Protein AF-A0A0R2UZS7-F1 (afdb_monomer)

Radius of gyration: 16.18 Å; Cα contacts (8 Å, |Δi|>4): 59; chains: 1; bounding box: 41×19×47 Å

Solvent-accessible surface area (backbone atoms only — not comparable to full-atom values): 5457 Å² 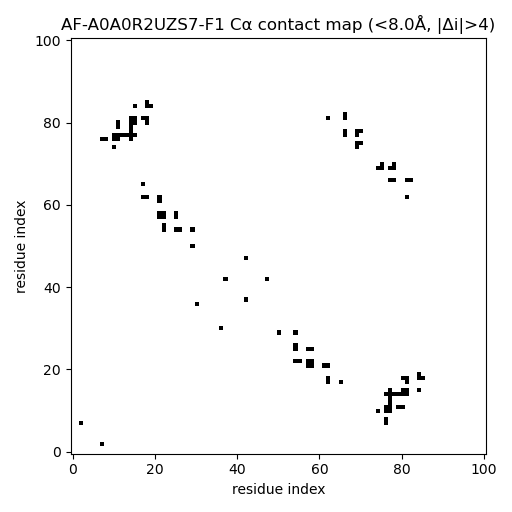total; per-residue (Å²): 130,80,75,55,76,69,54,50,50,50,35,30,52,50,14,42,51,50,47,65,41,33,46,55,50,34,46,52,50,49,48,69,74,44,76,83,60,67,57,84,91,68,56,51,72,66,59,46,53,53,51,51,52,50,22,51,54,48,22,53,53,54,49,49,52,54,39,50,50,22,55,77,69,68,35,58,52,16,32,49,35,27,52,58,48,50,49,51,52,51,53,52,51,52,53,52,52,62,76,77,106

pLDDT: mean 88.7, std 8.93, range [49.06, 96.69]

Secondary structure (DSSP, 8-state):
-PPPHHHHHHHHHHHHHHHHHHHHHHHHHHHHH-TTPPPGGG--HHHHHHHHHHHHHHHHHHHHHHHHHHHHTT-HHHHHHHHHHHHHHHHHHHHHHHH--

Structure (mmCIF, N/CA/C/O backbone):
data_AF-A0A0R2UZS7-F1
#
_entry.id   AF-A0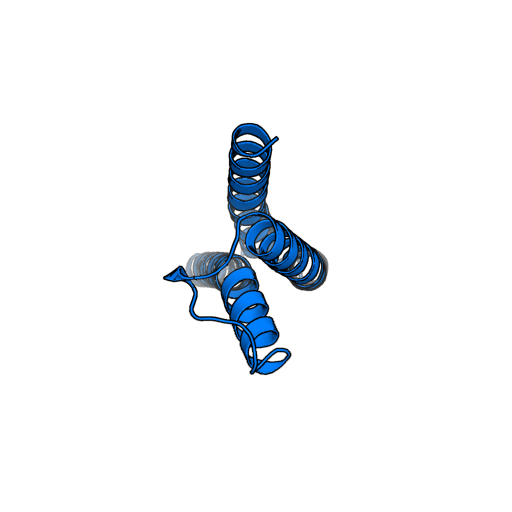A0R2UZS7-F1
#
loop_
_atom_site.group_PDB
_atom_site.id
_atom_site.type_symbol
_atom_site.label_atom_id
_atom_site.label_alt_id
_atom_site.label_comp_id
_atom_site.label_asym_id
_atom_site.label_entity_id
_atom_site.label_seq_id
_atom_site.pdbx_PDB_ins_code
_atom_site.Cartn_x
_atom_site.Cartn_y
_atom_site.Cartn_z
_atom_site.occupancy
_atom_site.B_iso_or_equiv
_atom_site.auth_seq_id
_atom_site.auth_comp_id
_atom_site.auth_asym_id
_atom_site.auth_atom_id
_atom_site.pdbx_PDB_model_num
ATOM 1 N N . MET A 1 1 ? -20.079 0.925 23.911 1.00 49.06 1 MET A N 1
ATOM 2 C CA . MET A 1 1 ? -19.737 -0.514 23.961 1.00 49.06 1 MET A CA 1
ATOM 3 C C . MET A 1 1 ? -18.419 -0.688 23.230 1.00 49.06 1 MET A C 1
ATOM 5 O O . MET A 1 1 ? -18.374 -0.334 22.055 1.00 49.06 1 MET A O 1
ATOM 9 N N . SER A 1 2 ? -17.345 -1.120 23.901 1.00 55.28 2 SER A N 1
ATOM 10 C CA . SER A 1 2 ? -16.118 -1.460 23.172 1.00 55.28 2 SER A CA 1
ATOM 11 C C . SER A 1 2 ? -16.422 -2.661 22.267 1.00 55.28 2 SER A C 1
ATOM 13 O O . SER A 1 2 ? -17.183 -3.548 22.672 1.00 55.28 2 SER A O 1
ATOM 15 N N . PRO A 1 3 ? -15.907 -2.698 21.030 1.00 62.25 3 PRO A N 1
ATOM 16 C CA . PRO A 1 3 ? -15.958 -3.905 20.221 1.00 62.25 3 PRO A CA 1
ATOM 17 C C . PRO A 1 3 ? -15.409 -5.079 21.039 1.00 62.25 3 PRO A C 1
ATOM 19 O O . PRO A 1 3 ? -14.400 -4.944 21.725 1.00 62.25 3 PRO A O 1
ATOM 22 N N . GLY A 1 4 ? -16.077 -6.233 21.007 1.00 81.56 4 GLY A N 1
ATOM 23 C CA . GLY A 1 4 ? -15.534 -7.421 21.661 1.00 81.56 4 GLY A CA 1
ATOM 24 C C . GLY A 1 4 ? -14.157 -7.791 21.074 1.00 81.56 4 GLY A C 1
ATOM 25 O O . GLY A 1 4 ? -13.907 -7.503 19.898 1.00 81.56 4 GLY A O 1
ATOM 26 N N . PRO A 1 5 ? -13.286 -8.499 21.820 1.00 82.25 5 PRO A N 1
ATOM 27 C CA . PRO A 1 5 ? -11.908 -8.798 21.404 1.00 82.25 5 PRO A CA 1
ATOM 28 C C . PRO A 1 5 ? -11.786 -9.456 20.021 1.00 82.25 5 PRO A C 1
ATOM 30 O O . PRO A 1 5 ? -10.807 -9.260 19.307 1.00 82.25 5 PRO A O 1
ATOM 33 N N . ARG A 1 6 ? -12.797 -10.235 19.615 1.00 87.56 6 ARG A N 1
ATOM 34 C CA . ARG A 1 6 ? -12.855 -10.888 18.299 1.00 87.56 6 ARG A CA 1
ATOM 35 C C . ARG A 1 6 ? -12.977 -9.884 17.151 1.00 87.56 6 ARG A C 1
ATOM 37 O O . ARG A 1 6 ? -12.343 -10.070 16.117 1.00 87.56 6 ARG A O 1
ATOM 44 N N . ARG A 1 7 ? -13.778 -8.830 17.329 1.00 86.69 7 ARG A N 1
ATOM 45 C CA . ARG A 1 7 ? -13.976 -7.798 16.307 1.00 86.69 7 ARG A CA 1
ATOM 46 C C . ARG A 1 7 ? -12.708 -6.968 16.123 1.00 86.69 7 ARG A C 1
ATOM 48 O O . ARG A 1 7 ? -12.320 -6.734 14.987 1.00 86.69 7 ARG A O 1
ATOM 55 N N . GLU A 1 8 ? -12.033 -6.601 17.211 1.00 87.75 8 GLU A N 1
ATOM 56 C CA . GLU A 1 8 ? -10.765 -5.862 17.125 1.00 87.75 8 GLU A CA 1
ATOM 57 C C . GLU A 1 8 ? -9.684 -6.638 16.360 1.00 87.75 8 GLU A C 1
ATOM 59 O O . GLU A 1 8 ? -8.975 -6.056 15.541 1.00 87.75 8 GLU A O 1
ATOM 64 N N . ARG A 1 9 ? -9.587 -7.958 16.575 1.00 90.75 9 ARG A N 1
ATOM 65 C CA . ARG A 1 9 ? -8.652 -8.816 15.825 1.00 90.75 9 ARG A CA 1
ATOM 66 C C . ARG A 1 9 ? -8.991 -8.880 14.341 1.00 90.75 9 ARG A C 1
ATOM 68 O O . ARG A 1 9 ? -8.093 -8.788 13.517 1.00 90.75 9 ARG A O 1
ATOM 75 N N . LEU A 1 10 ? -10.273 -9.016 13.998 1.00 93.06 10 LEU A N 1
ATOM 76 C CA . LEU A 1 10 ? -10.709 -9.013 12.599 1.00 93.06 10 LEU A CA 1
ATOM 77 C C . LEU A 1 10 ? -10.380 -7.684 11.917 1.00 93.06 10 LEU A C 1
ATOM 79 O O . LEU A 1 10 ? -9.840 -7.690 10.818 1.00 93.06 10 LEU A O 1
ATOM 83 N N . GLU A 1 11 ? -10.639 -6.555 12.580 1.00 92.06 11 GLU A N 1
ATOM 84 C CA . GLU A 1 11 ? -10.265 -5.234 12.064 1.00 92.06 11 GLU A CA 1
ATOM 85 C C . GLU A 1 11 ? -8.748 -5.119 11.854 1.00 92.06 11 GLU A C 1
ATOM 87 O O . GLU A 1 11 ? -8.313 -4.605 10.824 1.00 92.06 11 GLU A O 1
ATOM 92 N N . ALA A 1 12 ? -7.940 -5.645 12.779 1.00 91.56 12 ALA A N 1
ATOM 93 C CA . ALA A 1 12 ? -6.489 -5.678 12.623 1.00 91.56 12 ALA A CA 1
ATOM 94 C C . ALA A 1 12 ? -6.058 -6.515 11.407 1.00 91.56 12 ALA A C 1
ATOM 96 O O . ALA A 1 12 ? -5.330 -6.010 10.556 1.00 91.56 12 ALA A O 1
ATOM 97 N N . TYR A 1 13 ? -6.559 -7.748 11.269 1.00 94.75 13 TYR A N 1
ATOM 98 C CA . TYR A 1 13 ? -6.242 -8.605 10.120 1.00 94.75 13 TYR A CA 1
ATOM 99 C C . TYR A 1 13 ? -6.682 -7.994 8.791 1.00 94.75 13 TYR A C 1
ATOM 101 O O . TYR A 1 13 ? -5.950 -8.085 7.811 1.00 94.75 13 TYR A O 1
ATOM 109 N N . MET A 1 14 ? -7.840 -7.331 8.754 1.00 93.88 14 MET A N 1
ATOM 110 C CA . MET A 1 14 ? -8.283 -6.607 7.564 1.00 93.88 14 MET A CA 1
ATOM 111 C C . MET A 1 14 ? -7.325 -5.473 7.198 1.00 93.88 14 MET A C 1
ATOM 113 O O . MET A 1 14 ? -7.019 -5.306 6.023 1.00 93.88 14 MET A O 1
ATOM 117 N N . GLY A 1 15 ? -6.834 -4.715 8.183 1.00 92.19 15 GLY A N 1
ATOM 118 C CA . GLY A 1 15 ? -5.854 -3.655 7.939 1.00 92.19 15 GLY A CA 1
ATOM 119 C C . GLY A 1 15 ? -4.546 -4.204 7.373 1.00 92.19 15 GLY A C 1
ATOM 120 O O . GLY A 1 15 ? -4.028 -3.657 6.405 1.00 92.19 15 GLY A O 1
ATOM 121 N N . VAL A 1 16 ? -4.074 -5.331 7.918 1.00 93.19 16 VAL A N 1
ATOM 122 C CA . VAL A 1 16 ? -2.881 -6.029 7.417 1.00 93.19 16 VAL A CA 1
ATOM 123 C C . VAL A 1 16 ? -3.073 -6.516 5.984 1.00 93.19 16 VAL A C 1
ATOM 125 O O . VAL A 1 16 ? -2.229 -6.253 5.134 1.00 93.19 16 VAL A O 1
ATOM 128 N N . LEU A 1 17 ? -4.186 -7.197 5.701 1.00 93.88 17 LEU A N 1
ATOM 129 C CA . LEU A 1 17 ? -4.476 -7.731 4.369 1.00 93.88 17 LEU A CA 1
ATOM 130 C C . LEU A 1 17 ? -4.602 -6.633 3.318 1.00 93.88 17 LEU A C 1
ATOM 132 O O . LEU A 1 17 ? -4.112 -6.806 2.207 1.00 93.88 17 LEU A O 1
ATOM 136 N N . VAL A 1 18 ? -5.246 -5.516 3.665 1.00 92.50 18 VAL A N 1
ATOM 137 C CA . VAL A 1 18 ? -5.357 -4.371 2.760 1.00 92.50 18 VAL A CA 1
ATOM 138 C C . VAL A 1 18 ? -3.972 -3.826 2.444 1.00 92.50 18 VAL A C 1
ATOM 140 O O . VAL A 1 18 ? -3.622 -3.794 1.274 1.00 92.50 18 VAL A O 1
ATOM 143 N N . ALA A 1 19 ? -3.185 -3.468 3.461 1.00 91.50 19 ALA A N 1
ATOM 144 C CA . ALA A 1 19 ? -1.909 -2.790 3.250 1.00 91.50 19 ALA A CA 1
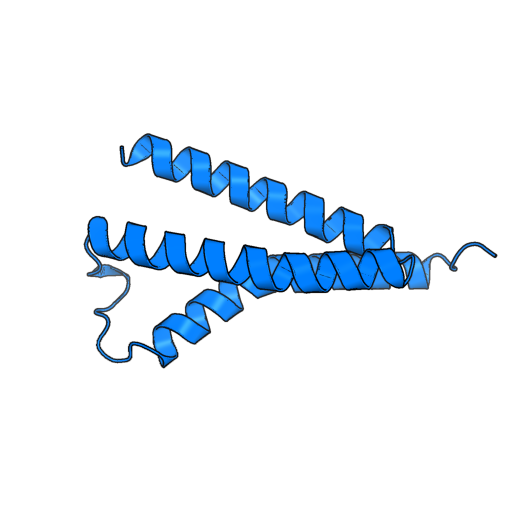ATOM 145 C C . ALA A 1 19 ? -0.839 -3.694 2.619 1.00 91.50 19 ALA A C 1
ATOM 147 O O . ALA A 1 19 ? -0.089 -3.254 1.762 1.00 91.50 19 ALA A O 1
ATOM 148 N N . ALA A 1 20 ? -0.777 -4.977 2.986 1.00 90.38 20 ALA A N 1
ATOM 149 C CA . ALA A 1 20 ? 0.144 -5.916 2.341 1.00 90.38 20 ALA A CA 1
ATOM 150 C C . ALA A 1 20 ? -0.319 -6.313 0.927 1.00 90.38 20 ALA A C 1
ATOM 152 O O . ALA A 1 20 ? 0.496 -6.608 0.052 1.00 90.38 20 ALA A O 1
ATOM 153 N N . GLY A 1 21 ? -1.635 -6.339 0.698 1.00 92.56 21 GLY A N 1
ATOM 154 C CA . GLY A 1 21 ? -2.228 -6.726 -0.577 1.00 92.56 21 GLY A CA 1
ATOM 155 C C . GLY A 1 21 ? -2.153 -5.636 -1.643 1.00 92.56 21 GLY A C 1
ATOM 156 O O . GLY A 1 21 ? -2.072 -5.963 -2.827 1.00 92.56 21 GLY A O 1
ATOM 157 N N . THR A 1 22 ? -2.152 -4.356 -1.263 1.00 93.12 22 THR A N 1
ATOM 158 C CA . THR A 1 22 ? -2.154 -3.224 -2.203 1.00 93.12 22 THR A CA 1
ATOM 159 C C . THR A 1 22 ? -0.933 -3.194 -3.126 1.00 93.12 22 THR A C 1
ATOM 161 O O . THR A 1 22 ? -1.147 -3.152 -4.342 1.00 93.12 22 THR A O 1
ATOM 164 N N . PRO A 1 23 ? 0.318 -3.326 -2.643 1.00 91.38 23 PRO A N 1
ATOM 165 C CA . PRO A 1 23 ? 1.485 -3.408 -3.520 1.00 91.38 23 PRO A CA 1
ATOM 166 C C . PRO A 1 23 ? 1.455 -4.622 -4.447 1.00 91.38 23 PRO A C 1
ATOM 168 O O . PRO A 1 23 ? 1.778 -4.507 -5.628 1.00 91.38 23 PRO A O 1
ATOM 171 N N . TRP A 1 24 ? 1.020 -5.779 -3.939 1.00 92.38 24 TRP A N 1
ATOM 172 C CA . TRP A 1 24 ? 0.922 -7.003 -4.737 1.00 92.38 24 TRP A CA 1
ATOM 173 C C . TRP 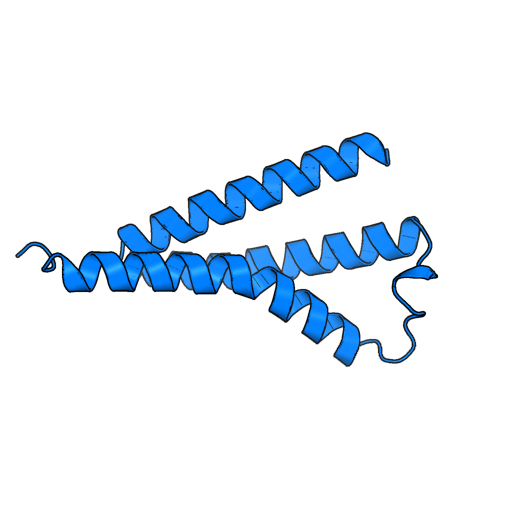A 1 24 ? -0.105 -6.869 -5.866 1.00 92.38 24 TRP A C 1
ATOM 175 O O . TRP A 1 24 ? 0.149 -7.245 -7.016 1.00 92.38 24 TRP A O 1
ATOM 185 N N . PHE A 1 25 ? -1.267 -6.298 -5.548 1.00 94.75 25 PHE A N 1
ATOM 186 C CA . PHE A 1 25 ? -2.306 -5.994 -6.521 1.00 94.75 25 PHE A CA 1
ATOM 187 C C . PHE A 1 25 ? -1.814 -4.987 -7.563 1.00 94.75 25 PHE A C 1
ATOM 189 O O . PHE A 1 25 ? -1.974 -5.226 -8.757 1.00 94.75 25 PHE A O 1
ATOM 196 N N . ALA A 1 26 ? -1.173 -3.899 -7.130 1.00 94.56 26 ALA A N 1
ATOM 197 C CA . ALA A 1 26 ? -0.629 -2.883 -8.024 1.00 94.56 26 ALA A CA 1
ATOM 198 C C . ALA A 1 26 ? 0.421 -3.466 -8.982 1.00 94.56 26 ALA A C 1
ATOM 200 O O . ALA A 1 26 ? 0.381 -3.182 -10.179 1.00 94.56 26 ALA A O 1
ATOM 201 N N . TRP A 1 27 ? 1.309 -4.335 -8.490 1.00 94.06 27 TRP A N 1
ATOM 202 C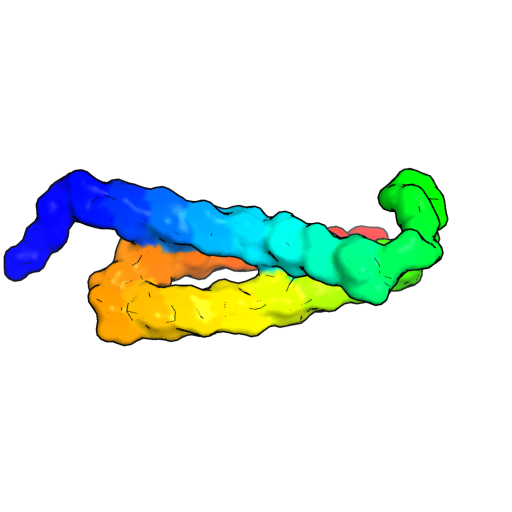 CA . TRP A 1 27 ? 2.276 -5.044 -9.329 1.00 94.06 27 TRP A CA 1
ATOM 203 C C . TRP A 1 27 ? 1.591 -5.943 -10.362 1.00 94.06 27 TRP A C 1
ATOM 205 O O . TRP A 1 27 ? 1.868 -5.848 -11.556 1.00 94.06 27 TRP A O 1
ATOM 215 N N . SER A 1 28 ? 0.635 -6.764 -9.920 1.00 93.31 28 SER A N 1
ATOM 216 C CA . SER A 1 28 ? -0.125 -7.662 -10.800 1.00 93.31 28 SER A CA 1
ATOM 217 C C . SER A 1 28 ? -0.896 -6.888 -11.875 1.00 93.31 28 SER A C 1
ATOM 219 O O . SER A 1 28 ? -0.924 -7.285 -13.040 1.00 93.31 28 SER A O 1
ATOM 221 N N . TYR A 1 29 ? -1.481 -5.750 -11.500 1.00 94.38 29 TYR A N 1
ATOM 222 C CA . TYR A 1 29 ? -2.158 -4.843 -12.420 1.00 94.38 29 TYR A CA 1
ATOM 223 C C . TYR A 1 29 ? -1.201 -4.273 -13.475 1.00 94.38 29 TYR A C 1
ATOM 225 O O . TYR A 1 29 ? -1.549 -4.231 -14.655 1.00 94.38 29 TYR A O 1
ATOM 233 N N . LEU A 1 30 ? 0.014 -3.871 -13.086 1.00 93.69 30 LEU A N 1
ATOM 234 C CA . LEU A 1 30 ? 1.017 -3.383 -14.034 1.00 93.69 30 LEU A CA 1
ATOM 235 C C . LEU A 1 30 ? 1.459 -4.476 -15.011 1.00 93.69 30 LEU A C 1
ATOM 237 O O . LEU A 1 30 ? 1.518 -4.202 -16.207 1.00 93.69 30 LEU A O 1
ATOM 241 N N . LEU A 1 31 ? 1.689 -5.707 -14.542 1.00 91.81 31 LEU A N 1
ATOM 242 C CA . LEU A 1 31 ? 2.027 -6.836 -15.420 1.00 91.81 31 LEU A CA 1
ATOM 243 C C . LEU A 1 31 ? 0.914 -7.131 -16.435 1.00 91.81 31 LEU A C 1
ATOM 245 O O . LEU A 1 31 ? 1.193 -7.375 -17.606 1.00 91.81 31 LEU A O 1
ATOM 249 N N . ALA A 1 32 ? -0.349 -7.056 -16.011 1.00 92.75 32 ALA A N 1
ATOM 250 C CA . ALA A 1 32 ? -1.489 -7.224 -16.911 1.00 92.75 32 ALA A CA 1
ATOM 251 C C . ALA A 1 32 ? -1.641 -6.055 -17.904 1.00 92.75 32 ALA A C 1
ATOM 253 O O . ALA A 1 32 ? -2.069 -6.257 -19.038 1.00 92.75 32 ALA A O 1
ATOM 254 N N . THR A 1 33 ? -1.290 -4.835 -17.485 1.00 93.19 33 THR A N 1
ATOM 255 C CA . THR A 1 33 ? -1.375 -3.622 -18.318 1.00 93.19 33 THR A CA 1
ATOM 256 C C . THR A 1 33 ? -0.252 -3.560 -19.355 1.00 93.19 33 THR A C 1
ATOM 258 O O . THR A 1 33 ? -0.455 -3.052 -20.457 1.00 93.19 33 THR A O 1
ATOM 261 N N . TYR A 1 34 ? 0.927 -4.087 -19.018 1.00 91.12 34 TYR A N 1
ATOM 262 C CA . TYR A 1 34 ? 2.122 -4.072 -19.857 1.00 91.12 34 TYR A CA 1
ATOM 263 C C . TYR A 1 34 ? 2.607 -5.505 -20.147 1.00 91.12 34 TYR A C 1
ATOM 265 O O . TYR A 1 34 ? 3.652 -5.917 -19.643 1.00 91.12 34 TYR A O 1
ATOM 273 N N . PRO A 1 35 ? 1.891 -6.274 -20.991 1.00 87.69 35 PRO A N 1
ATOM 274 C CA . PRO A 1 35 ? 2.209 -7.683 -21.251 1.00 87.69 35 PRO A CA 1
ATOM 275 C C . PRO A 1 35 ? 3.549 -7.901 -21.976 1.00 87.69 35 PRO A C 1
ATOM 277 O O . PRO A 1 35 ? 4.033 -9.024 -22.031 1.00 87.69 35 PRO A O 1
ATOM 280 N N . GLY A 1 36 ? 4.139 -6.844 -22.546 1.00 89.56 36 GLY A N 1
ATOM 281 C CA . GLY A 1 36 ? 5.446 -6.873 -23.208 1.00 89.56 36 GLY A CA 1
ATOM 282 C C . GLY A 1 36 ? 6.630 -6.532 -22.300 1.00 89.56 36 GLY A C 1
ATOM 283 O O . GLY A 1 36 ? 7.724 -6.321 -22.817 1.00 89.56 36 GLY A O 1
ATOM 284 N N . LEU A 1 37 ? 6.428 -6.415 -20.981 1.00 89.06 37 LEU A N 1
ATOM 285 C CA . LEU A 1 37 ? 7.541 -6.230 -20.051 1.00 89.06 37 LEU A CA 1
ATOM 286 C C . LEU A 1 37 ? 8.479 -7.445 -20.103 1.00 89.06 37 LEU A C 1
ATOM 288 O O . LEU A 1 37 ? 7.994 -8.582 -20.119 1.00 89.06 37 LEU A O 1
ATOM 292 N N . PRO A 1 38 ? 9.806 -7.230 -20.105 1.00 89.12 38 PRO A N 1
ATOM 293 C CA . PRO A 1 38 ? 10.744 -8.333 -20.009 1.00 89.12 38 PRO A CA 1
ATOM 294 C C . PRO A 1 38 ? 10.594 -9.034 -18.648 1.00 89.12 38 PRO A C 1
ATOM 296 O O . PRO A 1 38 ? 10.024 -8.468 -17.703 1.00 89.12 38 PRO A O 1
ATOM 299 N N . PRO A 1 39 ? 11.092 -10.275 -18.521 1.00 87.25 39 PRO A N 1
ATOM 300 C CA . PRO A 1 39 ? 11.131 -10.974 -17.247 1.00 87.25 39 PRO A CA 1
ATOM 301 C C . PRO A 1 39 ? 11.768 -10.112 -16.155 1.00 87.25 39 PRO A C 1
ATOM 303 O O . PRO A 1 39 ? 12.684 -9.338 -16.408 1.00 87.25 39 PRO A O 1
ATOM 306 N N . VAL A 1 40 ? 11.332 -10.304 -14.911 1.00 84.94 40 VAL A N 1
ATOM 307 C CA . VAL A 1 40 ? 11.807 -9.539 -13.743 1.00 84.94 40 VAL A CA 1
ATOM 308 C C . VAL A 1 40 ? 13.341 -9.539 -13.610 1.00 84.94 40 VAL A C 1
ATOM 310 O O . VAL A 1 40 ? 13.921 -8.557 -13.160 1.00 84.94 40 VAL A O 1
ATOM 313 N N . ALA A 1 41 ? 13.999 -10.623 -14.034 1.00 86.19 41 ALA A N 1
ATOM 314 C CA . ALA A 1 41 ? 15.455 -10.772 -14.018 1.00 86.19 41 ALA A CA 1
ATOM 315 C C . ALA A 1 41 ? 16.195 -9.950 -15.095 1.00 86.19 41 ALA A C 1
ATOM 317 O O . ALA A 1 41 ? 17.406 -9.783 -14.998 1.00 86.19 41 ALA A O 1
ATOM 318 N N . GLU A 1 42 ? 15.483 -9.458 -16.108 1.00 90.06 42 GLU A N 1
ATOM 319 C CA . GLU A 1 42 ? 16.021 -8.727 -17.264 1.00 90.06 42 GLU A CA 1
ATOM 320 C C . GLU A 1 42 ? 15.604 -7.246 -17.270 1.00 90.06 42 GLU A C 1
ATOM 322 O O . GLU A 1 42 ? 15.926 -6.511 -18.200 1.00 90.06 42 GLU A O 1
ATOM 327 N N . LEU A 1 43 ? 14.875 -6.796 -16.244 1.00 88.38 43 LEU A N 1
ATOM 328 C CA . LEU A 1 43 ? 14.524 -5.390 -16.072 1.00 88.38 43 LEU A CA 1
ATOM 329 C C . LEU A 1 43 ? 15.789 -4.575 -15.766 1.00 88.38 43 LEU A C 1
ATOM 331 O O . LEU A 1 43 ? 16.511 -4.871 -14.810 1.00 88.38 43 LEU A O 1
ATOM 335 N N . ASP A 1 44 ? 16.032 -3.529 -16.554 1.00 88.94 44 ASP A N 1
ATOM 336 C CA . ASP A 1 44 ? 17.072 -2.547 -16.257 1.00 88.94 44 ASP A CA 1
ATOM 337 C C . ASP A 1 44 ? 16.701 -1.684 -15.033 1.00 88.94 44 ASP A C 1
ATOM 339 O O . ASP A 1 44 ? 15.563 -1.689 -14.546 1.00 88.94 44 ASP A O 1
ATOM 343 N N . SER A 1 45 ? 17.684 -0.964 -14.485 1.00 85.38 45 SER A N 1
ATOM 344 C CA . SER A 1 45 ? 17.509 -0.155 -13.270 1.00 85.38 45 SER A CA 1
ATOM 345 C C . SER A 1 45 ? 16.442 0.928 -13.430 1.00 85.38 45 SER A C 1
ATOM 347 O O . SER A 1 45 ? 15.674 1.194 -12.502 1.00 85.38 45 SER A O 1
ATOM 349 N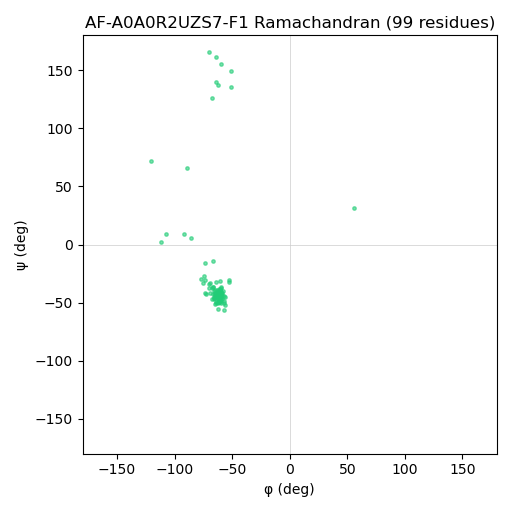 N . ASP A 1 46 ? 16.368 1.532 -14.614 1.00 88.62 46 ASP A N 1
ATOM 350 C CA . ASP A 1 46 ? 15.479 2.656 -14.894 1.00 88.62 46 ASP A CA 1
ATOM 351 C C . ASP A 1 46 ? 14.023 2.192 -14.993 1.00 88.62 46 ASP A C 1
ATOM 353 O O . ASP A 1 46 ? 13.124 2.811 -14.407 1.00 88.62 46 ASP A O 1
ATOM 357 N N . LEU A 1 47 ? 13.776 1.064 -15.666 1.00 89.44 47 LEU A N 1
ATOM 358 C CA . LEU A 1 47 ? 12.455 0.452 -15.740 1.00 89.44 47 LEU A CA 1
ATOM 359 C C . LEU A 1 47 ? 12.021 -0.086 -14.375 1.00 89.44 47 LEU A C 1
ATOM 361 O O . LEU A 1 47 ? 10.855 0.083 -14.006 1.00 89.44 47 LEU A O 1
ATOM 365 N N . TRP A 1 48 ? 12.941 -0.647 -13.585 1.00 89.06 48 TRP A N 1
ATOM 366 C CA . TRP A 1 48 ? 12.678 -1.003 -12.188 1.00 89.06 48 TRP A CA 1
ATOM 367 C C . TRP A 1 48 ? 12.201 0.195 -11.373 1.00 89.06 48 TRP A C 1
ATOM 369 O O . TRP A 1 48 ? 11.139 0.133 -10.744 1.00 89.06 48 TRP A O 1
ATOM 379 N N . ALA A 1 49 ? 12.942 1.303 -11.417 1.00 87.00 49 ALA A N 1
ATOM 380 C CA . ALA A 1 49 ? 12.584 2.520 -10.700 1.00 87.00 49 ALA A CA 1
ATOM 381 C C . ALA A 1 49 ? 11.229 3.068 -11.168 1.00 87.00 49 ALA A C 1
ATOM 383 O O .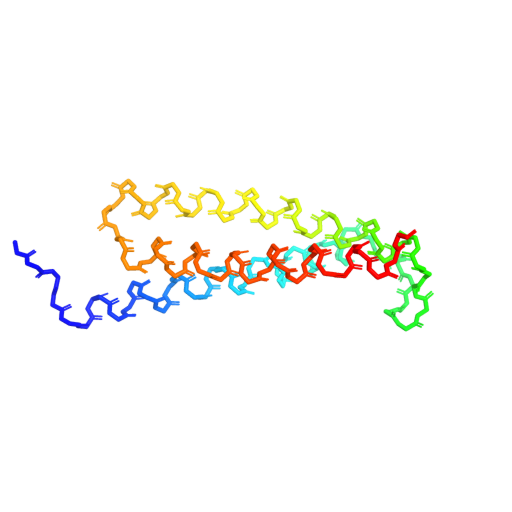 ALA A 1 49 ? 10.391 3.465 -10.351 1.00 87.00 49 ALA A O 1
ATOM 384 N N . TYR A 1 50 ? 10.975 3.057 -12.476 1.00 88.88 50 TYR A N 1
ATOM 385 C CA . TYR A 1 50 ? 9.702 3.480 -13.049 1.00 88.88 50 TYR A CA 1
ATOM 386 C C . TYR A 1 50 ? 8.521 2.635 -12.551 1.00 88.88 50 TYR A C 1
ATOM 388 O O . TYR A 1 50 ? 7.508 3.183 -12.096 1.00 88.88 50 TYR A O 1
ATOM 396 N N . LEU A 1 51 ? 8.647 1.308 -12.610 1.00 91.81 51 LEU A N 1
ATOM 397 C CA . LEU A 1 51 ? 7.599 0.381 -12.191 1.00 91.81 51 LEU A CA 1
ATOM 398 C C . LEU A 1 51 ? 7.348 0.471 -10.685 1.00 91.81 51 LEU A C 1
ATOM 400 O O . LEU A 1 51 ? 6.194 0.594 -10.276 1.00 91.81 51 LEU A O 1
ATOM 404 N N . LEU A 1 52 ? 8.400 0.497 -9.863 1.00 89.81 52 LEU A N 1
ATOM 405 C CA . LEU A 1 52 ? 8.275 0.643 -8.410 1.00 89.81 52 LEU A CA 1
ATOM 406 C C . LEU A 1 52 ? 7.594 1.960 -8.024 1.00 89.81 52 LEU A C 1
ATOM 408 O O . LEU A 1 52 ? 6.693 1.958 -7.185 1.00 89.81 52 LEU A O 1
ATOM 412 N N . ASN A 1 53 ? 7.932 3.072 -8.682 1.00 89.94 53 ASN A N 1
ATOM 413 C CA . ASN A 1 53 ? 7.243 4.345 -8.454 1.00 89.94 53 ASN A CA 1
ATOM 414 C C . ASN A 1 53 ? 5.744 4.254 -8.794 1.00 89.94 53 ASN A C 1
ATOM 416 O O . ASN A 1 53 ? 4.915 4.792 -8.058 1.00 89.94 53 ASN A O 1
ATOM 420 N N . ARG A 1 54 ? 5.368 3.544 -9.869 1.00 91.88 54 ARG A N 1
ATOM 421 C CA . ARG A 1 54 ? 3.953 3.312 -10.207 1.00 91.88 54 ARG A CA 1
ATOM 422 C C . ARG A 1 54 ? 3.243 2.434 -9.182 1.00 91.88 54 ARG A C 1
ATOM 424 O O . ARG A 1 54 ? 2.116 2.755 -8.812 1.00 91.88 54 ARG A O 1
ATOM 431 N N . VAL A 1 55 ? 3.885 1.366 -8.708 1.00 93.38 55 VAL A N 1
ATOM 432 C CA . VAL A 1 55 ? 3.345 0.515 -7.633 1.00 93.38 55 VAL A CA 1
ATOM 433 C C . VAL A 1 55 ? 3.065 1.352 -6.398 1.00 93.38 55 VAL A C 1
ATOM 435 O O . VAL A 1 55 ? 1.958 1.306 -5.873 1.00 93.38 55 VAL A O 1
ATOM 438 N N . LEU A 1 56 ? 4.042 2.147 -5.960 1.00 90.38 56 LEU A N 1
ATOM 439 C CA . LEU A 1 56 ? 3.903 3.005 -4.788 1.00 90.38 56 LEU A CA 1
ATOM 440 C C . LEU A 1 56 ? 2.771 4.017 -4.972 1.00 90.38 56 LEU A C 1
ATOM 442 O O . LEU A 1 56 ? 1.940 4.160 -4.080 1.00 90.38 56 LEU A O 1
ATOM 446 N N . ALA A 1 57 ? 2.681 4.665 -6.135 1.00 91.06 57 ALA A N 1
ATOM 447 C CA . ALA A 1 57 ? 1.613 5.619 -6.420 1.00 91.06 57 ALA A CA 1
ATOM 448 C C . ALA A 1 57 ? 0.217 4.970 -6.360 1.00 91.06 57 ALA A C 1
ATOM 450 O O . ALA A 1 57 ? -0.683 5.508 -5.714 1.00 91.06 57 ALA A O 1
ATOM 451 N N . ILE A 1 58 ? 0.037 3.800 -6.985 1.00 93.56 58 ILE A N 1
ATOM 452 C CA . ILE A 1 58 ? -1.235 3.059 -6.951 1.00 93.56 58 ILE A CA 1
ATOM 453 C C . ILE A 1 58 ? -1.562 2.625 -5.516 1.00 93.56 58 ILE A C 1
ATOM 455 O O . ILE A 1 58 ? -2.695 2.814 -5.067 1.00 93.56 58 ILE A O 1
ATOM 459 N N . SER A 1 59 ? -0.582 2.089 -4.784 1.00 92.31 59 SER A N 1
ATOM 460 C CA . SER A 1 59 ? -0.753 1.660 -3.392 1.00 92.31 59 SER A CA 1
ATOM 461 C C . SER A 1 59 ? -1.170 2.816 -2.492 1.00 92.31 59 SER A C 1
ATOM 463 O O . SER A 1 59 ? -2.141 2.672 -1.762 1.00 92.31 59 SER A O 1
ATOM 465 N N . VAL A 1 60 ? -0.531 3.987 -2.601 1.00 90.88 60 VAL A N 1
ATOM 466 C CA . VAL A 1 60 ? -0.896 5.183 -1.818 1.00 90.88 60 VAL A CA 1
ATOM 467 C C . VAL A 1 60 ? -2.339 5.609 -2.088 1.00 90.88 60 VAL A C 1
ATOM 469 O O . VAL A 1 60 ? -3.070 5.926 -1.149 1.00 90.88 60 VAL A O 1
ATOM 472 N N . ILE A 1 61 ? -2.778 5.590 -3.351 1.00 93.88 61 ILE A N 1
ATOM 473 C CA . ILE A 1 61 ? -4.160 5.941 -3.707 1.00 93.88 61 ILE A CA 1
ATOM 474 C C . ILE A 1 61 ? -5.142 4.937 -3.090 1.00 93.88 61 ILE A C 1
ATOM 476 O O . ILE A 1 61 ? -6.099 5.339 -2.425 1.00 93.88 61 ILE A O 1
ATOM 480 N N . LEU A 1 62 ? -4.908 3.635 -3.278 1.00 94.19 62 LEU A N 1
ATOM 481 C CA . LEU A 1 62 ? -5.804 2.591 -2.776 1.00 94.19 62 LEU A CA 1
ATOM 482 C C . LEU A 1 62 ? -5.835 2.547 -1.245 1.00 94.19 62 LEU A C 1
ATOM 484 O O . LEU A 1 62 ? -6.913 2.532 -0.649 1.00 94.19 62 LEU A O 1
ATOM 488 N N . GLU A 1 63 ? -4.675 2.577 -0.595 1.00 93.81 63 GLU A N 1
ATOM 489 C CA . GLU A 1 63 ? -4.568 2.629 0.864 1.00 93.81 63 GLU A CA 1
ATOM 490 C C . GLU A 1 63 ? -5.205 3.896 1.425 1.00 93.81 63 GLU A C 1
ATOM 492 O O . GLU A 1 63 ? -5.894 3.815 2.438 1.00 93.81 63 GLU A O 1
ATOM 497 N N . GLY A 1 64 ? -5.069 5.042 0.750 1.00 93.50 64 GLY A N 1
ATOM 498 C CA . GLY A 1 64 ? -5.739 6.286 1.131 1.00 93.50 64 GLY A CA 1
ATOM 499 C C . GLY A 1 64 ? -7.265 6.151 1.149 1.00 93.50 64 GLY A C 1
ATOM 500 O O . GLY A 1 64 ? -7.918 6.602 2.099 1.00 93.50 64 GLY A O 1
ATOM 501 N N . VAL A 1 65 ? -7.843 5.461 0.159 1.00 95.94 65 VAL A N 1
ATOM 502 C CA . VAL A 1 65 ? -9.284 5.153 0.130 1.00 95.94 65 VAL A CA 1
ATOM 503 C C . VAL A 1 65 ? -9.665 4.249 1.305 1.00 95.94 65 VAL A C 1
ATOM 505 O O . VAL A 1 65 ? -10.599 4.564 2.049 1.00 95.94 65 VAL A O 1
ATOM 508 N N . TYR A 1 66 ? -8.932 3.156 1.530 1.00 94.81 66 TYR A N 1
ATOM 509 C CA . TYR A 1 66 ? -9.231 2.227 2.625 1.00 94.81 66 TYR A CA 1
ATOM 510 C C . TYR A 1 66 ? -9.028 2.837 4.012 1.00 94.81 66 TYR A C 1
ATOM 512 O O . TYR A 1 66 ? -9.813 2.560 4.921 1.00 94.81 66 TYR A O 1
ATOM 520 N N . LEU A 1 67 ? -8.018 3.687 4.180 1.00 95.81 67 LEU A N 1
ATOM 521 C CA . LEU A 1 67 ? -7.759 4.417 5.413 1.00 95.81 67 LEU A CA 1
ATOM 522 C C . LEU A 1 67 ? -8.901 5.391 5.707 1.00 95.81 67 LEU A C 1
ATOM 524 O O . LEU A 1 67 ? -9.422 5.400 6.823 1.00 95.81 67 LEU A O 1
ATOM 528 N N . THR A 1 68 ? -9.342 6.145 4.697 1.00 96.69 68 THR A N 1
ATOM 529 C CA . THR A 1 68 ? -10.496 7.049 4.817 1.00 96.69 68 THR A CA 1
ATOM 530 C C . THR A 1 68 ? -11.738 6.274 5.251 1.00 96.69 68 THR A C 1
ATOM 532 O O . THR A 1 68 ? -12.374 6.634 6.242 1.00 96.69 68 THR A O 1
ATOM 535 N N . LEU A 1 69 ? -12.036 5.147 4.594 1.00 95.62 69 LEU A N 1
ATOM 536 C CA . LEU A 1 69 ? -13.159 4.281 4.967 1.00 95.62 69 LEU A CA 1
ATOM 537 C C . LEU A 1 69 ? -13.026 3.732 6.395 1.00 95.62 69 LEU A C 1
ATOM 539 O O . LEU A 1 69 ? -13.999 3.744 7.153 1.00 95.62 69 LEU A O 1
ATOM 543 N N . ALA A 1 70 ? -11.838 3.268 6.790 1.00 94.56 70 ALA A N 1
ATOM 544 C CA . ALA A 1 70 ? -11.594 2.746 8.132 1.00 94.56 70 ALA A CA 1
ATOM 545 C C . ALA A 1 70 ? -11.834 3.818 9.208 1.00 94.56 70 ALA A C 1
ATOM 547 O O . ALA A 1 70 ? -12.475 3.530 10.223 1.00 94.56 70 ALA A O 1
ATOM 548 N N . LEU A 1 71 ? -11.388 5.055 8.973 1.00 96.06 71 LEU A N 1
ATO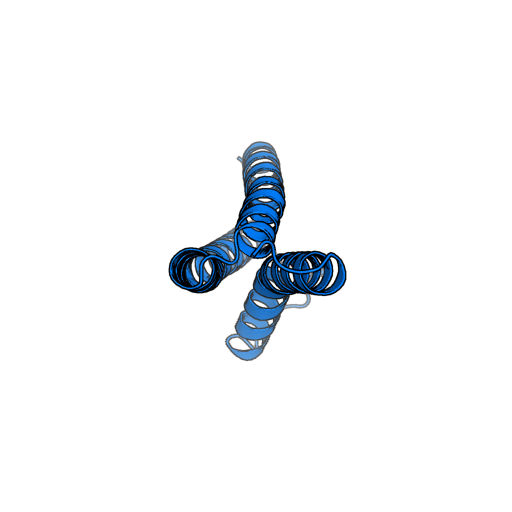M 549 C CA . LEU A 1 71 ? -11.609 6.186 9.876 1.00 96.06 71 LEU A CA 1
ATOM 550 C C . LEU A 1 71 ? -13.088 6.589 9.938 1.00 96.06 71 LEU A C 1
ATOM 552 O O . LEU A 1 71 ? -13.635 6.708 11.038 1.00 96.06 71 LEU A O 1
ATOM 556 N N . SER A 1 72 ? -13.766 6.719 8.792 1.00 96.38 72 SER A N 1
ATOM 557 C CA . SER A 1 72 ? -15.199 7.047 8.730 1.00 96.38 72 SER A CA 1
ATOM 558 C C . SER A 1 72 ? -16.067 6.006 9.446 1.00 96.38 72 SER A C 1
ATOM 560 O O . SER A 1 72 ? -17.036 6.355 10.119 1.00 96.38 72 SER A O 1
ATOM 562 N N . LEU A 1 73 ? -15.691 4.726 9.364 1.00 94.31 73 LEU A N 1
ATOM 563 C CA . LEU A 1 73 ? -16.377 3.618 10.036 1.00 94.31 73 LEU A CA 1
ATOM 564 C C . LEU A 1 73 ? -15.908 3.389 11.485 1.00 94.31 73 LEU A C 1
ATOM 566 O O . LEU A 1 73 ? -16.332 2.414 12.112 1.00 94.31 73 LEU A O 1
ATOM 570 N N . LYS A 1 74 ? -15.042 4.262 12.024 1.00 93.19 74 LYS A N 1
ATOM 571 C CA . LYS A 1 74 ? -14.462 4.173 13.378 1.00 93.19 74 LYS A CA 1
ATOM 572 C C . LYS A 1 74 ? -13.739 2.841 13.652 1.00 93.19 74 LYS A C 1
ATOM 574 O O . LYS A 1 74 ? -13.708 2.361 14.785 1.00 93.19 74 LYS A O 1
ATOM 579 N N . ARG A 1 75 ? -13.152 2.232 12.616 1.00 93.00 75 ARG A N 1
ATOM 580 C CA . ARG A 1 75 ? -12.358 0.991 12.676 1.00 93.00 75 ARG A CA 1
ATOM 581 C C . ARG A 1 75 ? -10.887 1.315 12.934 1.00 93.00 75 ARG A C 1
ATOM 583 O O . ARG A 1 75 ? -10.022 1.115 12.080 1.00 93.00 75 ARG A O 1
ATOM 590 N N . TYR A 1 76 ? -10.590 1.849 14.115 1.00 93.25 76 TYR A N 1
ATOM 591 C CA . TYR A 1 76 ? -9.264 2.398 14.425 1.00 93.25 76 TYR A CA 1
ATOM 592 C C . TYR A 1 76 ? -8.141 1.353 14.408 1.00 93.25 76 TYR A C 1
ATOM 594 O O . TYR A 1 76 ? -7.022 1.671 14.015 1.00 93.25 76 TYR A O 1
ATOM 602 N N . ARG A 1 77 ? -8.427 0.093 14.772 1.00 92.94 77 ARG A N 1
ATOM 603 C CA . ARG A 1 77 ? -7.441 -1.001 14.688 1.00 92.94 77 ARG A CA 1
ATOM 604 C C . ARG A 1 77 ? -7.045 -1.300 13.244 1.00 92.94 77 ARG A C 1
ATOM 606 O O . ARG A 1 77 ? -5.872 -1.540 12.981 1.00 92.94 77 ARG A O 1
ATOM 613 N N . MET A 1 78 ? -8.001 -1.252 12.317 1.00 94.62 78 MET A N 1
ATOM 614 C CA . MET A 1 78 ? -7.734 -1.402 10.886 1.00 94.62 78 MET A CA 1
ATOM 615 C C . MET A 1 78 ? -6.882 -0.238 10.373 1.00 94.62 78 MET A C 1
ATOM 617 O O . MET A 1 78 ? -5.832 -0.473 9.785 1.00 94.62 78 MET A O 1
ATOM 621 N N . ALA A 1 79 ? -7.295 1.000 10.665 1.00 94.88 79 ALA A N 1
ATOM 622 C CA . ALA A 1 79 ? -6.574 2.207 10.259 1.00 94.88 79 ALA A CA 1
ATOM 623 C C . ALA A 1 79 ? -5.121 2.217 10.766 1.00 94.88 79 ALA A C 1
ATOM 625 O O . ALA A 1 79 ? -4.206 2.500 9.999 1.00 94.88 79 ALA A O 1
ATOM 626 N N . LEU A 1 80 ? -4.900 1.845 12.033 1.00 94.56 80 LEU A N 1
ATOM 627 C CA . LEU A 1 80 ? -3.562 1.756 12.618 1.00 94.56 80 LEU A CA 1
ATOM 628 C C . LEU A 1 80 ? -2.674 0.759 11.866 1.00 94.56 80 LEU A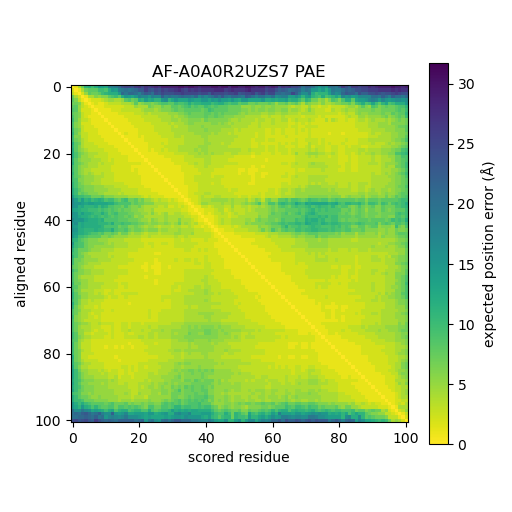 C 1
ATOM 630 O O . LEU A 1 80 ? -1.533 1.081 11.559 1.00 94.56 80 LEU A O 1
ATOM 634 N N . ASN A 1 81 ? -3.185 -0.437 11.562 1.00 95.00 81 ASN A N 1
ATOM 635 C CA . ASN A 1 81 ? -2.399 -1.446 10.849 1.00 95.00 81 ASN A CA 1
ATOM 636 C C . ASN A 1 81 ? -2.082 -1.021 9.414 1.00 95.00 81 ASN A C 1
ATOM 638 O O . ASN A 1 81 ? -0.970 -1.277 8.965 1.00 95.00 81 ASN A O 1
ATOM 642 N N . ILE A 1 82 ? -3.013 -0.336 8.735 1.00 94.25 82 ILE A N 1
ATOM 643 C CA . ILE A 1 82 ? -2.737 0.255 7.420 1.00 94.25 82 ILE A CA 1
ATOM 644 C C . ILE A 1 82 ? -1.553 1.214 7.543 1.00 94.25 82 ILE A C 1
ATOM 646 O O . ILE A 1 82 ? -0.524 0.974 6.930 1.00 94.25 82 ILE A O 1
ATOM 650 N N . VAL A 1 83 ? -1.643 2.213 8.427 1.00 93.94 83 VAL A N 1
ATOM 651 C CA . VAL A 1 83 ? -0.582 3.217 8.611 1.00 93.94 83 VAL A CA 1
ATOM 652 C C . VAL A 1 83 ? 0.769 2.585 8.957 1.00 93.94 83 VAL A C 1
ATOM 654 O O . VAL A 1 83 ? 1.777 2.982 8.382 1.00 93.94 83 VAL A O 1
ATOM 657 N N . LEU A 1 84 ? 0.808 1.611 9.873 1.00 93.88 84 LEU A N 1
ATOM 658 C CA . LEU A 1 84 ? 2.056 0.960 10.288 1.00 93.88 84 LEU A CA 1
ATOM 659 C C . LEU A 1 84 ? 2.747 0.236 9.128 1.00 93.88 84 LEU A C 1
ATOM 661 O O . LEU A 1 84 ? 3.964 0.340 8.977 1.00 93.88 84 LEU A O 1
ATOM 665 N N . ILE A 1 85 ? 1.980 -0.478 8.306 1.00 91.69 85 ILE A N 1
ATOM 666 C CA . ILE A 1 85 ? 2.520 -1.214 7.159 1.00 91.69 85 ILE A CA 1
ATOM 667 C C . ILE A 1 85 ? 2.915 -0.249 6.040 1.00 91.69 85 ILE A C 1
ATOM 669 O O . ILE A 1 85 ? 4.004 -0.384 5.484 1.00 91.69 85 ILE A O 1
ATOM 673 N N . SER A 1 86 ? 2.102 0.773 5.762 1.00 87.50 86 SER A N 1
ATOM 674 C CA . SER A 1 86 ? 2.455 1.825 4.803 1.00 87.50 86 SER A CA 1
ATOM 675 C C . SER A 1 86 ? 3.759 2.524 5.200 1.00 87.50 86 SER A C 1
ATOM 677 O O . SER A 1 86 ? 4.603 2.781 4.348 1.00 87.50 86 SER A O 1
ATOM 679 N N . LEU A 1 87 ? 3.972 2.784 6.496 1.00 90.75 87 LEU A N 1
ATOM 680 C CA . LEU A 1 87 ? 5.223 3.351 7.010 1.00 90.75 87 LEU A CA 1
ATOM 681 C C . LEU A 1 87 ? 6.427 2.467 6.690 1.00 90.75 87 LEU A C 1
ATOM 683 O O . LEU A 1 87 ? 7.457 2.983 6.261 1.00 90.75 87 LEU A O 1
ATOM 687 N N . PHE A 1 88 ? 6.292 1.150 6.858 1.00 89.69 88 PHE A N 1
ATOM 688 C CA . PHE A 1 88 ? 7.342 0.206 6.486 1.00 89.69 88 PHE A CA 1
ATOM 689 C C . PHE A 1 88 ? 7.674 0.314 4.992 1.00 89.69 88 PHE A C 1
ATOM 691 O O . PHE A 1 88 ? 8.840 0.478 4.644 1.00 89.69 88 PHE A O 1
ATOM 698 N N . TYR A 1 89 ? 6.663 0.340 4.118 1.00 83.75 89 TYR A N 1
ATOM 699 C CA . TYR A 1 89 ? 6.884 0.498 2.677 1.00 83.75 89 TYR A CA 1
ATOM 700 C C . TYR A 1 89 ? 7.517 1.833 2.300 1.00 83.75 89 TYR A C 1
ATOM 702 O O . TYR A 1 89 ? 8.396 1.858 1.443 1.00 83.75 89 TYR A O 1
ATOM 710 N N . ILE A 1 90 ? 7.121 2.932 2.944 1.00 84.31 90 ILE A N 1
ATOM 711 C CA . ILE A 1 90 ? 7.731 4.246 2.712 1.00 84.31 90 ILE A CA 1
ATOM 712 C C . ILE A 1 90 ? 9.209 4.223 3.117 1.00 84.31 90 ILE A C 1
ATOM 714 O O . ILE A 1 90 ? 10.049 4.694 2.355 1.00 84.31 90 ILE A O 1
ATOM 718 N N . ILE A 1 91 ? 9.546 3.641 4.272 1.00 88.44 91 ILE A N 1
ATOM 719 C CA . ILE A 1 91 ? 10.940 3.510 4.722 1.00 88.44 91 ILE A CA 1
ATOM 720 C C . ILE A 1 91 ? 11.744 2.667 3.728 1.00 88.44 91 ILE A C 1
ATOM 722 O O . ILE A 1 91 ? 12.821 3.088 3.311 1.00 88.44 91 ILE A O 1
ATOM 726 N N . THR A 1 92 ? 11.217 1.514 3.305 1.00 84.31 92 THR A N 1
ATOM 727 C CA . THR A 1 92 ? 11.871 0.658 2.305 1.00 84.31 92 THR A CA 1
ATOM 728 C C . THR A 1 92 ? 12.052 1.384 0.972 1.00 84.31 92 THR A C 1
ATOM 730 O O . THR A 1 92 ? 13.121 1.300 0.375 1.00 84.31 92 THR A O 1
ATOM 733 N N . ALA A 1 93 ? 11.048 2.138 0.520 1.00 81.06 93 ALA A N 1
ATOM 734 C CA . ALA A 1 93 ? 11.115 2.908 -0.717 1.00 81.06 93 ALA A CA 1
ATOM 735 C C . ALA A 1 93 ? 12.161 4.030 -0.651 1.00 81.06 93 ALA A C 1
ATOM 737 O O . ALA A 1 93 ? 12.898 4.233 -1.614 1.00 81.06 93 ALA A O 1
ATOM 738 N N . ILE A 1 94 ? 12.252 4.740 0.479 1.00 83.75 94 ILE A N 1
ATOM 739 C CA . ILE A 1 94 ? 13.270 5.777 0.704 1.00 83.75 94 ILE A CA 1
ATOM 740 C C . ILE A 1 94 ? 14.667 5.153 0.740 1.00 83.75 94 ILE A C 1
ATOM 742 O O . ILE A 1 94 ? 15.570 5.672 0.090 1.00 83.75 94 ILE A O 1
ATOM 746 N N . TYR A 1 95 ? 14.837 4.044 1.466 1.00 84.44 95 TYR A N 1
ATOM 747 C CA . TYR A 1 95 ? 16.112 3.331 1.555 1.00 84.44 95 TYR A CA 1
ATOM 748 C C . TYR A 1 95 ? 16.592 2.864 0.179 1.00 84.44 95 TYR A C 1
ATOM 750 O O . TYR A 1 95 ? 17.714 3.171 -0.212 1.00 84.44 95 TYR A O 1
ATOM 758 N N . TRP A 1 96 ? 15.719 2.202 -0.585 1.00 77.56 96 TRP A N 1
ATOM 759 C CA . TRP A 1 96 ? 16.046 1.755 -1.936 1.00 77.56 96 TRP A CA 1
ATOM 760 C C . TRP A 1 96 ? 16.381 2.946 -2.836 1.00 77.56 96 TRP A C 1
ATOM 762 O O . TRP A 1 96 ? 17.422 2.969 -3.477 1.00 77.56 96 TRP A O 1
ATOM 772 N N . ARG A 1 97 ? 15.567 4.007 -2.826 1.00 74.88 97 ARG A N 1
ATOM 773 C CA . ARG A 1 97 ? 15.852 5.192 -3.643 1.00 74.88 97 ARG A CA 1
ATOM 774 C C . ARG A 1 97 ? 17.186 5.860 -3.298 1.00 74.88 97 ARG A C 1
ATOM 776 O O . ARG A 1 97 ? 17.790 6.434 -4.191 1.00 74.88 97 ARG A O 1
ATOM 783 N N . TRP A 1 98 ? 17.632 5.801 -2.045 1.00 75.00 98 TRP A N 1
ATOM 784 C CA . TRP A 1 98 ? 18.936 6.326 -1.638 1.00 75.00 98 TRP A CA 1
ATOM 785 C C . TRP A 1 98 ? 20.112 5.494 -2.170 1.00 75.00 98 TRP A C 1
ATOM 787 O O . TRP A 1 98 ? 21.159 6.053 -2.456 1.00 75.00 98 TRP A O 1
ATOM 797 N N . GLU A 1 99 ? 19.958 4.176 -2.296 1.00 66.50 99 GLU A N 1
ATOM 798 C CA . GLU A 1 99 ? 21.012 3.283 -2.805 1.00 66.50 99 GLU A CA 1
ATOM 799 C C . GLU A 1 99 ? 21.206 3.392 -4.328 1.00 66.50 99 GLU A C 1
ATOM 801 O O . GLU A 1 99 ? 22.299 3.148 -4.831 1.00 66.50 99 GLU A O 1
ATOM 806 N N . TRP A 1 100 ? 20.152 3.778 -5.053 1.00 62.81 100 TRP A N 1
ATOM 807 C CA . TRP A 1 100 ? 20.133 3.859 -6.519 1.00 62.81 100 TRP A CA 1
ATOM 808 C C . TRP A 1 100 ? 20.139 5.303 -7.070 1.00 62.81 100 TRP A C 1
ATOM 810 O O . TRP A 1 100 ? 19.943 5.492 -8.271 1.00 62.81 100 TRP A O 1
ATOM 820 N N . LEU A 1 101 ? 20.340 6.311 -6.207 1.00 53.19 101 LEU A N 1
ATOM 821 C CA . LEU A 1 101 ? 20.624 7.718 -6.554 1.00 53.19 101 LEU A CA 1
ATOM 822 C C . LEU A 1 101 ? 22.125 8.001 -6.447 1.00 53.19 101 LEU A C 1
ATOM 824 O O . LEU A 1 101 ? 22.619 8.771 -7.300 1.00 53.19 101 LEU A O 1
#

Foldseek 3Di:
DPPPPVVLVVLLVLLQCLQVVQLVVQLVVVCVVCVPDDPPVPDDPVNVLVSLVSSLVRSCVSLVVVLVVCVVVVSVSSNVSNVVSNVVVVVVNVVVVVVVD

Mean predicted aligned error: 4.96 Å

Sequence (101 aa):
MSPGPRRERLEAYMGVLVAAGTPWFAWSYLLATYPGLPPVAELDSDLWAYLLNRVLAISVILEGVYLTLALSLKRYRMALNIVLISLFYIITAIYWRWEWL